Protein AF-X1CVG9-F1 (afdb_monomer_lite)

Radius of gyration: 14.36 Å; chains: 1; bounding box: 33×36×41 Å

Foldseek 3Di:
DDPDPPVNVQFQAFEEEEAAPPLCSVVVLLVVQVVLVVVVAAEEECDDDPDHHHHDDLQVCLVVVDQGASHEYEYEACLVQAFQVCPPPPRVVSVLVVSVVSNVHRYYYYYYHHDPNGGHPSSVVSHPYYHYRDD

pLDDT: mean 83.12, std 14.88, range [36.38, 97.0]

Sequence (135 aa):
MIERNFNELQNNLVVGIKGLKASGKTLVMTWLLYREYLKGKTIYTNYEVFFPHKIIDVQKMVTLNVELQNAVIGIDELHMICDSRRSGKKQNILMTYFILQSRHRSVNFYYTTQFDGQVDKRIRENTDINMVCEN

Secondary structure (DSSP, 8-state):
-----TTGGGSS-EEEEE-STTSSHHHHHHHHHHHHHHTTPEEEESS--SSS-EE--HHHHHHTT---SSEEEEETTGGGTSBGGGTTSHHHHHHHHHHHHHTTTT-EEEEEES-GGGB-HHHHHT-SEEEE---

InterPro domains:
  IPR027417 P-loop containing nucleoside triphosphate hydrolase [G3DSA:3.40.50.300] (12-135)
  IPR027417 P-loop containing nucleoside triphosphate hydrolase [SSF52540] (6-124)

Structure (mmCIF, N/CA/C/O backbone):
data_AF-X1CVG9-F1
#
_entry.id   AF-X1CVG9-F1
#
loop_
_atom_site.group_PDB
_atom_site.id
_atom_site.type_symbol
_atom_site.label_atom_id
_atom_site.label_alt_id
_atom_site.label_comp_id
_atom_site.label_asym_id
_atom_site.label_entity_id
_atom_site.label_seq_id
_atom_site.pdbx_PDB_ins_code
_atom_site.Cartn_x
_atom_site.Cartn_y
_atom_site.Cartn_z
_atom_site.occupancy
_atom_site.B_iso_or_equiv
_atom_site.auth_seq_id
_atom_site.auth_comp_id
_atom_site.auth_asym_id
_atom_site.auth_atom_id
_atom_site.pdbx_PDB_model_num
ATOM 1 N N . MET A 1 1 ? 7.109 -20.982 24.514 1.00 36.38 1 MET A N 1
ATOM 2 C CA . MET A 1 1 ? 6.873 -21.016 23.056 1.00 36.38 1 MET A CA 1
ATOM 3 C C . MET A 1 1 ? 5.436 -20.561 22.864 1.00 36.38 1 MET A C 1
ATOM 5 O O . MET A 1 1 ? 4.546 -21.263 23.313 1.00 36.38 1 MET A O 1
ATOM 9 N N . ILE A 1 2 ? 5.216 -19.323 22.415 1.00 37.38 2 ILE A N 1
ATOM 10 C CA . ILE A 1 2 ? 3.867 -18.749 22.300 1.00 37.38 2 ILE A CA 1
ATOM 11 C C . ILE A 1 2 ? 3.344 -19.134 20.918 1.00 37.38 2 ILE A C 1
ATOM 13 O O . ILE A 1 2 ? 3.863 -18.646 19.915 1.00 37.38 2 ILE A O 1
ATOM 17 N N . GLU A 1 3 ? 2.357 -20.025 20.869 1.00 38.34 3 GLU A N 1
ATOM 18 C CA . GLU A 1 3 ? 1.558 -20.270 19.669 1.00 38.34 3 GLU A CA 1
ATOM 19 C C . GLU A 1 3 ? 0.748 -19.006 19.368 1.00 38.34 3 GLU A C 1
ATOM 21 O O . GLU A 1 3 ? -0.356 -18.804 19.866 1.00 38.34 3 GLU A O 1
ATOM 26 N N . ARG A 1 4 ? 1.326 -18.098 18.576 1.00 36.81 4 ARG A N 1
ATOM 27 C CA . ARG A 1 4 ? 0.541 -17.056 17.917 1.00 36.81 4 ARG A CA 1
ATOM 28 C C . ARG A 1 4 ? -0.353 -17.745 16.896 1.00 36.81 4 ARG A C 1
ATOM 30 O O . ARG A 1 4 ? 0.148 -18.353 15.951 1.00 36.81 4 ARG A O 1
ATOM 37 N N . ASN A 1 5 ? -1.664 -17.640 17.094 1.00 38.44 5 ASN A N 1
ATOM 38 C CA . ASN A 1 5 ? -2.660 -18.100 16.137 1.00 38.44 5 ASN A CA 1
ATOM 39 C C . ASN A 1 5 ? -2.327 -17.541 14.745 1.00 38.44 5 ASN A C 1
ATOM 41 O O . ASN A 1 5 ? -2.159 -16.334 14.577 1.00 38.44 5 ASN A O 1
ATOM 45 N N . PHE A 1 6 ? -2.267 -18.402 13.728 1.00 41.62 6 PHE A N 1
ATOM 46 C CA . PHE A 1 6 ? -1.958 -18.015 12.342 1.00 41.62 6 PHE A CA 1
ATOM 47 C C . PHE A 1 6 ? -2.920 -16.935 11.797 1.00 41.62 6 PHE A C 1
ATOM 49 O O . PHE A 1 6 ? -2.565 -16.153 10.918 1.00 41.62 6 PHE A O 1
ATOM 56 N N . ASN A 1 7 ? -4.124 -16.845 12.373 1.00 41.62 7 ASN A N 1
ATOM 57 C CA . ASN A 1 7 ? -5.115 -15.808 12.084 1.00 41.62 7 ASN A CA 1
ATOM 58 C C . ASN A 1 7 ? -4.764 -14.427 12.672 1.00 41.62 7 ASN A C 1
ATOM 60 O O . ASN A 1 7 ? -5.126 -13.414 12.080 1.00 41.62 7 ASN A O 1
ATOM 64 N N . GLU A 1 8 ? -4.025 -14.352 13.784 1.00 41.50 8 GLU A N 1
ATOM 65 C CA . GLU A 1 8 ? -3.556 -13.080 14.364 1.00 41.50 8 GLU A CA 1
ATOM 66 C C . GLU A 1 8 ? -2.363 -12.495 13.595 1.00 41.50 8 GLU A C 1
ATOM 68 O O . GLU A 1 8 ? -2.17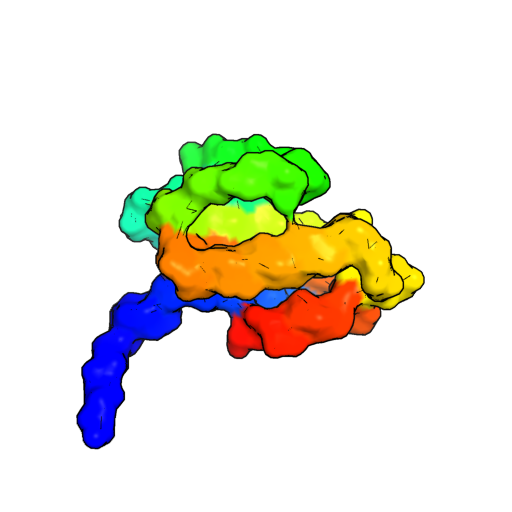2 -11.281 13.583 1.00 41.50 8 GLU A O 1
ATOM 73 N N . LEU A 1 9 ? -1.605 -13.338 12.881 1.00 47.50 9 LEU A N 1
ATOM 74 C CA . LEU A 1 9 ? -0.537 -12.914 11.965 1.00 47.50 9 LEU A CA 1
ATOM 75 C C . LEU A 1 9 ? -1.063 -12.188 10.707 1.00 47.50 9 LEU A C 1
ATOM 77 O O . LEU A 1 9 ? -0.267 -11.617 9.967 1.00 47.50 9 LEU A O 1
ATOM 81 N N . GLN A 1 10 ? -2.381 -12.186 10.449 1.00 51.12 10 GLN A N 1
ATOM 82 C CA . GLN A 1 10 ? -2.990 -11.525 9.279 1.00 51.12 10 GLN A CA 1
ATOM 83 C C . GLN A 1 10 ? -3.348 -10.047 9.474 1.00 51.12 10 GLN A C 1
ATOM 85 O O . GLN A 1 10 ? -3.797 -9.393 8.525 1.00 51.12 10 GLN A O 1
ATOM 90 N N . ASN A 1 11 ? -3.177 -9.511 10.679 1.00 61.53 11 ASN A N 1
ATOM 91 C CA . ASN A 1 11 ? -3.345 -8.088 10.928 1.00 61.53 11 ASN A CA 1
ATOM 92 C C . ASN A 1 11 ? -1.966 -7.435 10.907 1.00 61.53 11 ASN A C 1
ATOM 94 O O . ASN A 1 11 ? -1.087 -7.883 11.640 1.00 61.53 11 ASN A O 1
ATOM 98 N N . ASN A 1 12 ? -1.820 -6.360 10.123 1.00 75.81 12 ASN A N 1
ATOM 99 C CA . ASN A 1 12 ? -0.629 -5.506 10.002 1.00 75.81 12 ASN A CA 1
ATOM 100 C C . ASN A 1 12 ? 0.427 -5.919 8.967 1.00 75.81 12 ASN A C 1
ATOM 102 O O . ASN A 1 12 ? 1.613 -5.674 9.180 1.00 75.81 12 ASN A O 1
ATOM 106 N N . LEU A 1 13 ? 0.020 -6.518 7.849 1.00 88.50 13 LEU A N 1
ATOM 107 C CA . LEU A 1 13 ? 0.953 -6.904 6.787 1.00 88.50 13 LEU A CA 1
ATOM 108 C C . LEU A 1 13 ? 1.216 -5.761 5.807 1.00 88.50 13 LEU A C 1
ATOM 110 O O . LEU A 1 13 ? 0.276 -5.132 5.316 1.00 88.50 13 LEU A O 1
ATOM 114 N N . VAL A 1 14 ? 2.488 -5.563 5.464 1.00 91.69 14 VAL A N 1
ATOM 115 C CA . VAL A 1 14 ? 2.933 -4.708 4.360 1.00 91.69 14 VAL A CA 1
ATOM 116 C C . VAL A 1 14 ? 3.374 -5.595 3.198 1.00 91.69 14 VAL A C 1
ATOM 118 O O . VAL A 1 14 ? 4.330 -6.362 3.316 1.00 91.69 14 VAL A O 1
ATOM 121 N N . VAL A 1 15 ? 2.684 -5.498 2.065 1.00 94.12 15 VAL A N 1
ATOM 122 C CA . VAL A 1 15 ? 2.920 -6.337 0.885 1.00 94.12 15 VAL A CA 1
ATOM 123 C C . VAL A 1 15 ? 3.287 -5.472 -0.316 1.00 94.12 15 VAL A C 1
ATOM 125 O O . VAL A 1 15 ? 2.499 -4.630 -0.751 1.00 94.12 15 VAL A O 1
ATOM 128 N N . GLY A 1 16 ? 4.470 -5.718 -0.874 1.00 94.69 16 GLY A N 1
ATOM 129 C CA . GLY A 1 16 ? 4.944 -5.109 -2.112 1.00 94.69 16 GLY A CA 1
ATOM 130 C C . GLY A 1 16 ? 4.742 -6.041 -3.301 1.00 94.69 16 GLY A C 1
ATOM 131 O O . GLY A 1 16 ? 5.208 -7.176 -3.290 1.00 94.69 16 GLY A O 1
ATOM 132 N N . ILE A 1 17 ? 4.066 -5.568 -4.344 1.00 95.75 17 ILE A N 1
ATOM 133 C CA . ILE A 1 17 ? 3.789 -6.322 -5.573 1.00 95.75 17 ILE A CA 1
ATOM 134 C C . ILE A 1 17 ? 4.606 -5.703 -6.711 1.00 95.75 17 ILE A C 1
ATOM 136 O O . ILE A 1 17 ? 4.384 -4.552 -7.096 1.00 95.75 17 ILE A O 1
ATOM 140 N N . LYS A 1 18 ? 5.565 -6.450 -7.262 1.00 93.69 18 LYS A N 1
ATOM 141 C CA . LYS A 1 18 ? 6.498 -5.965 -8.292 1.00 93.69 18 LYS A CA 1
ATOM 142 C C . LYS A 1 18 ? 6.371 -6.706 -9.616 1.00 93.69 18 LYS A C 1
ATOM 144 O O . LYS A 1 18 ? 5.883 -7.827 -9.660 1.00 93.69 18 LYS A O 1
ATOM 149 N N . GLY A 1 19 ? 6.805 -6.070 -10.702 1.00 91.38 19 GLY A N 1
ATOM 150 C CA . GLY A 1 19 ? 6.683 -6.606 -12.059 1.00 91.38 19 GLY A CA 1
ATOM 151 C C . GLY A 1 19 ? 6.521 -5.512 -13.112 1.00 91.38 19 GLY A C 1
ATOM 152 O O . GLY A 1 19 ? 6.175 -4.371 -12.800 1.00 91.38 19 GLY A O 1
ATOM 153 N N . LEU A 1 20 ? 6.737 -5.849 -14.381 1.00 88.50 20 LEU A N 1
ATOM 154 C CA . LEU A 1 20 ? 6.664 -4.886 -15.485 1.00 88.50 20 LEU A CA 1
ATOM 155 C C . LEU A 1 20 ? 5.250 -4.333 -15.698 1.00 88.50 20 LEU A C 1
ATOM 157 O O . LEU A 1 20 ? 4.254 -4.866 -15.204 1.00 88.50 20 LEU A O 1
ATOM 161 N N . LYS A 1 21 ? 5.136 -3.214 -16.418 1.00 85.75 21 LYS A N 1
ATOM 162 C CA . LYS A 1 21 ? 3.826 -2.669 -16.797 1.00 85.75 21 LYS A CA 1
ATOM 163 C C . LYS A 1 21 ? 2.999 -3.757 -17.499 1.00 85.75 21 LYS A C 1
ATOM 165 O O . LYS A 1 21 ? 3.539 -4.528 -18.280 1.00 85.75 21 LYS A O 1
ATOM 170 N N . ALA A 1 22 ? 1.704 -3.814 -17.188 1.00 84.12 22 ALA A N 1
ATOM 171 C CA . ALA A 1 22 ? 0.773 -4.832 -17.683 1.00 84.12 22 ALA A CA 1
ATOM 172 C C . ALA A 1 22 ? 1.047 -6.294 -17.248 1.00 84.12 22 ALA A C 1
ATOM 174 O O . ALA A 1 22 ? 0.413 -7.198 -17.777 1.00 84.12 22 ALA A O 1
ATOM 175 N N . SER A 1 23 ? 1.883 -6.546 -16.230 1.00 91.06 23 SER A N 1
ATOM 176 C CA . SER A 1 23 ? 2.062 -7.899 -15.657 1.00 91.06 23 SER A CA 1
ATOM 177 C C . SER A 1 23 ? 0.957 -8.344 -14.681 1.00 91.06 23 SER A C 1
ATOM 179 O O . SER A 1 23 ? 1.113 -9.319 -13.960 1.00 91.06 23 SER A O 1
ATOM 181 N N . GLY A 1 24 ? -0.151 -7.601 -14.578 1.00 91.44 24 GLY A N 1
ATOM 182 C CA . GLY A 1 24 ? -1.266 -7.961 -13.690 1.00 91.44 24 GLY A CA 1
ATOM 183 C C . GLY A 1 24 ? -1.108 -7.572 -12.212 1.00 91.44 24 GLY A C 1
ATOM 184 O O . GLY A 1 24 ? -1.953 -7.940 -11.404 1.00 91.44 24 GLY A O 1
ATOM 185 N N . LYS A 1 25 ? -0.097 -6.777 -11.832 1.00 94.25 25 LYS A N 1
ATOM 186 C CA . LYS A 1 25 ? 0.093 -6.313 -10.437 1.00 94.25 25 LYS A CA 1
ATOM 187 C C . LYS A 1 25 ? -1.154 -5.674 -9.827 1.00 94.25 25 LYS A C 1
ATOM 189 O O . LYS A 1 25 ? -1.550 -6.037 -8.723 1.00 94.25 25 LYS A O 1
ATOM 194 N N . THR A 1 26 ? -1.765 -4.732 -10.549 1.00 94.31 26 THR A N 1
ATOM 195 C CA . THR A 1 26 ? -2.969 -4.032 -10.090 1.00 94.31 26 THR A CA 1
ATOM 196 C C . THR A 1 26 ? -4.114 -5.021 -9.908 1.00 94.31 26 THR A C 1
ATOM 198 O O . THR A 1 26 ? -4.787 -4.962 -8.892 1.00 94.31 26 THR A O 1
ATOM 201 N N . LEU A 1 27 ? -4.264 -6.007 -10.803 1.00 94.44 27 LEU A N 1
ATOM 202 C CA . LEU A 1 27 ? -5.269 -7.066 -10.673 1.00 94.44 27 LEU A CA 1
ATOM 203 C C . LEU A 1 27 ? -5.051 -7.911 -9.409 1.00 94.44 27 LEU A C 1
ATOM 205 O O . LEU A 1 27 ? -5.993 -8.126 -8.648 1.00 94.44 27 LEU A O 1
ATOM 209 N N . VAL A 1 28 ? -3.815 -8.355 -9.157 1.00 94.94 28 VAL A N 1
ATOM 210 C CA . VAL A 1 28 ? -3.464 -9.109 -7.940 1.00 94.94 28 VAL A CA 1
ATOM 211 C C . VAL A 1 28 ? -3.739 -8.272 -6.692 1.00 94.94 28 VAL A C 1
ATOM 213 O O . VAL A 1 28 ? -4.346 -8.763 -5.740 1.00 94.94 28 VAL A O 1
ATOM 216 N N . MET A 1 29 ? -3.355 -6.993 -6.704 1.00 96.31 29 MET A N 1
ATOM 217 C CA . MET A 1 29 ? -3.649 -6.069 -5.612 1.00 96.31 29 MET A CA 1
ATOM 218 C C . MET A 1 29 ? -5.161 -5.923 -5.403 1.00 96.31 29 MET A C 1
ATOM 220 O O . MET A 1 29 ? -5.631 -6.100 -4.286 1.00 96.31 29 MET A O 1
ATOM 224 N N . THR A 1 30 ? -5.938 -5.660 -6.457 1.00 96.62 30 THR A N 1
ATOM 225 C CA . THR A 1 30 ? -7.401 -5.541 -6.387 1.00 96.62 30 THR A CA 1
ATOM 226 C C . THR A 1 30 ? -8.041 -6.813 -5.831 1.00 96.62 30 THR A C 1
ATOM 228 O O . THR A 1 30 ? -8.94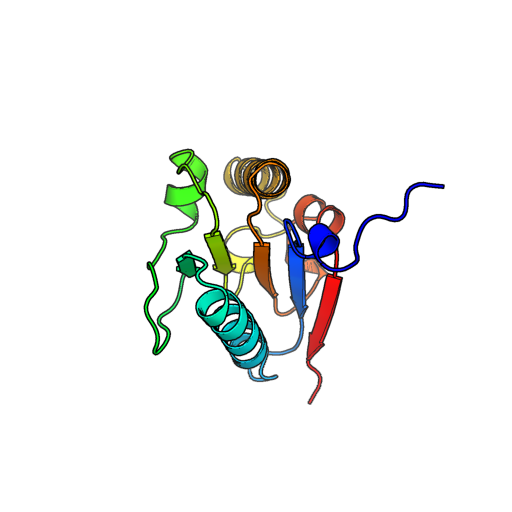6 -6.726 -5.002 1.00 96.62 30 THR A O 1
ATOM 231 N N . TRP A 1 31 ? -7.547 -7.995 -6.209 1.00 96.19 31 TRP A N 1
ATOM 232 C CA . TRP A 1 31 ? -8.013 -9.267 -5.654 1.00 96.19 31 TRP A CA 1
ATOM 233 C C . TRP A 1 31 ? -7.734 -9.387 -4.147 1.00 96.19 31 TRP A C 1
ATOM 235 O O . TRP A 1 31 ? -8.617 -9.793 -3.389 1.00 96.19 31 TRP A O 1
ATOM 245 N N . LEU A 1 32 ? -6.544 -8.985 -3.685 1.00 95.69 32 LEU A N 1
ATOM 246 C CA . LEU A 1 32 ? -6.217 -8.951 -2.252 1.00 95.69 32 LEU A CA 1
ATOM 247 C C . LEU A 1 32 ? -7.127 -7.978 -1.490 1.00 95.69 32 LEU A C 1
ATOM 249 O O . LEU A 1 32 ? -7.666 -8.339 -0.445 1.00 95.69 32 LEU A O 1
ATOM 253 N N . LEU A 1 33 ? -7.359 -6.783 -2.038 1.00 96.12 33 LEU A N 1
ATOM 254 C CA . LEU A 1 33 ? -8.264 -5.791 -1.452 1.00 96.12 33 LEU A CA 1
ATOM 255 C C . LEU A 1 33 ? -9.699 -6.317 -1.355 1.00 96.12 33 LEU A C 1
ATOM 257 O O . LEU A 1 33 ? -10.341 -6.154 -0.321 1.00 96.12 33 LEU A O 1
ATOM 261 N N . TYR A 1 34 ? -10.185 -6.995 -2.396 1.00 96.69 34 TYR A N 1
ATOM 262 C CA . TYR A 1 34 ? -11.517 -7.595 -2.397 1.00 96.69 34 TYR A CA 1
ATOM 263 C C . TYR A 1 34 ? -11.663 -8.663 -1.304 1.00 96.69 34 TYR A C 1
ATOM 265 O O . TYR A 1 34 ? -12.673 -8.708 -0.604 1.00 96.69 34 TYR A O 1
ATOM 273 N N . ARG A 1 35 ? -10.632 -9.486 -1.077 1.00 95.31 35 ARG A N 1
ATOM 274 C CA . ARG A 1 35 ? -10.641 -10.462 0.025 1.00 95.31 35 ARG A CA 1
ATOM 275 C C . ARG A 1 35 ? -10.710 -9.802 1.397 1.00 95.31 35 ARG A C 1
ATOM 277 O O . ARG A 1 35 ? -11.390 -10.321 2.276 1.00 95.31 35 ARG A O 1
ATOM 284 N N . GLU A 1 36 ? -10.014 -8.689 1.594 1.00 93.75 36 GLU A N 1
ATOM 285 C CA . GLU A 1 36 ? -10.067 -7.937 2.852 1.00 93.75 36 GLU A CA 1
ATOM 286 C C . GLU A 1 36 ? -11.416 -7.222 3.026 1.00 93.75 36 GLU A C 1
ATOM 288 O O . GLU A 1 36 ? -11.945 -7.174 4.136 1.00 93.75 36 GLU A O 1
ATOM 293 N N . TYR A 1 37 ? -12.023 -6.759 1.931 1.00 95.06 37 TYR A N 1
ATOM 294 C CA . TYR A 1 37 ? -13.389 -6.234 1.924 1.00 95.06 37 TYR A CA 1
ATOM 295 C C . TYR A 1 37 ? -14.400 -7.292 2.384 1.00 95.06 37 TYR A C 1
ATOM 297 O O . TYR A 1 37 ? -15.223 -7.015 3.254 1.00 95.06 37 TYR A O 1
ATOM 305 N N . LEU A 1 38 ? -14.291 -8.531 1.888 1.00 94.75 38 LEU A N 1
ATOM 306 C CA . LEU A 1 38 ? -15.143 -9.645 2.327 1.00 94.75 38 LEU A CA 1
ATOM 307 C C . LEU A 1 38 ? -14.969 -9.993 3.817 1.00 94.75 38 LEU A C 1
ATOM 309 O O . LEU A 1 38 ? -15.871 -10.573 4.415 1.00 94.75 38 LEU A O 1
ATOM 313 N N . LYS A 1 39 ? -13.843 -9.615 4.438 1.00 92.19 39 LYS A N 1
ATOM 314 C CA . LYS A 1 39 ? -13.619 -9.721 5.893 1.00 92.19 39 LYS A CA 1
ATOM 315 C C . LYS A 1 39 ? -14.193 -8.532 6.680 1.00 92.19 39 LYS A C 1
ATOM 317 O O . LYS A 1 39 ? -13.983 -8.447 7.887 1.00 92.19 39 LYS A O 1
ATOM 322 N N . GLY A 1 40 ? -14.879 -7.601 6.017 1.00 91.62 40 GLY A N 1
ATOM 323 C CA . GLY A 1 40 ? -15.487 -6.420 6.630 1.00 91.62 40 GLY A CA 1
ATOM 324 C C . GLY A 1 40 ? -14.528 -5.250 6.859 1.00 91.62 40 GLY A C 1
ATOM 325 O O . GLY A 1 40 ? -14.851 -4.355 7.641 1.00 91.62 40 GLY A O 1
ATOM 326 N N . LYS A 1 41 ? -13.350 -5.233 6.220 1.00 90.81 41 LYS A N 1
ATOM 327 C CA . LYS A 1 41 ? -12.407 -4.112 6.347 1.00 90.81 41 LYS A CA 1
ATOM 328 C C . LYS A 1 41 ? -12.783 -2.956 5.428 1.00 90.81 41 LYS A C 1
ATOM 330 O O . LYS A 1 41 ? -13.227 -3.153 4.298 1.00 90.81 41 LYS A O 1
ATOM 335 N N . THR A 1 42 ? -12.543 -1.732 5.897 1.00 92.12 42 THR A N 1
ATOM 336 C CA . THR A 1 42 ? -12.709 -0.537 5.054 1.00 92.12 42 THR A CA 1
ATOM 337 C C . THR A 1 42 ? -11.540 -0.422 4.086 1.00 92.12 42 THR A C 1
ATOM 339 O O . THR A 1 42 ? -10.387 -0.414 4.516 1.00 92.12 42 THR A O 1
ATOM 342 N N . ILE A 1 43 ? -11.830 -0.299 2.793 1.00 94.25 43 ILE A N 1
ATOM 343 C CA . ILE A 1 43 ? -10.807 -0.240 1.746 1.00 94.25 43 ILE A CA 1
ATOM 344 C C . ILE A 1 43 ? -10.504 1.206 1.357 1.00 94.25 43 ILE A C 1
ATOM 346 O O . ILE A 1 43 ? -11.417 1.990 1.101 1.00 94.25 43 ILE A O 1
ATOM 350 N N . TYR A 1 44 ? -9.217 1.537 1.280 1.00 93.19 44 TYR A N 1
ATOM 351 C CA . TYR A 1 44 ? -8.692 2.830 0.853 1.00 93.19 44 TYR A CA 1
ATOM 352 C C . TYR A 1 44 ? -7.728 2.637 -0.322 1.00 93.19 44 TYR A C 1
ATOM 354 O O . TYR A 1 44 ? -6.793 1.843 -0.220 1.00 93.19 44 TYR A O 1
ATOM 362 N N . THR A 1 45 ? -7.921 3.355 -1.426 1.00 94.25 45 THR A N 1
ATOM 363 C CA . THR A 1 45 ? -7.092 3.206 -2.637 1.00 94.25 45 THR A CA 1
ATOM 364 C C . THR A 1 45 ? -6.848 4.528 -3.351 1.00 94.25 45 THR A C 1
ATOM 366 O O . THR A 1 45 ? -7.615 5.468 -3.199 1.00 94.25 45 THR A O 1
ATOM 369 N N . ASN A 1 46 ? -5.789 4.624 -4.158 1.00 94.31 46 ASN A N 1
ATOM 370 C CA . ASN A 1 46 ? -5.566 5.769 -5.059 1.00 94.31 46 ASN A CA 1
ATOM 371 C C . ASN A 1 46 ? -6.177 5.575 -6.463 1.00 94.31 46 ASN A C 1
ATOM 373 O O . ASN A 1 46 ? -5.917 6.379 -7.354 1.00 94.31 46 ASN A O 1
ATOM 377 N N . TYR A 1 47 ? -6.950 4.507 -6.667 1.00 94.06 47 TYR A N 1
ATOM 378 C CA . TYR A 1 47 ? -7.595 4.149 -7.930 1.00 94.06 47 TYR A CA 1
ATOM 379 C C . TYR A 1 47 ? -8.962 3.501 -7.669 1.00 94.06 47 TYR A C 1
ATOM 381 O O . TYR A 1 47 ? -9.200 2.970 -6.582 1.00 94.06 47 TYR A O 1
ATOM 389 N N . GLU A 1 48 ? -9.843 3.548 -8.666 1.00 95.19 48 GLU A N 1
ATOM 390 C CA . GLU A 1 48 ? -11.220 3.046 -8.585 1.00 95.19 48 GLU A CA 1
ATOM 391 C C . GLU A 1 48 ? -11.294 1.513 -8.625 1.00 95.19 48 GLU A C 1
ATOM 393 O O . GLU A 1 48 ? -10.604 0.859 -9.413 1.00 95.19 48 GLU A O 1
ATOM 398 N N . VAL A 1 49 ? -12.181 0.940 -7.807 1.00 95.50 49 VAL A N 1
ATOM 399 C CA . VAL A 1 49 ? -12.504 -0.498 -7.787 1.00 95.50 49 VAL A CA 1
ATOM 400 C C . VAL A 1 49 ? -14.018 -0.731 -7.753 1.00 95.50 49 VAL A C 1
ATOM 402 O O . VAL A 1 49 ? -14.783 0.095 -7.265 1.00 95.50 49 VAL A O 1
ATOM 405 N N . PHE A 1 50 ? -14.472 -1.893 -8.230 1.00 94.94 50 PHE A N 1
ATOM 406 C CA . PHE A 1 50 ? -15.901 -2.228 -8.382 1.00 94.94 50 PHE A CA 1
ATOM 407 C C . PHE A 1 50 ? -16.604 -2.701 -7.092 1.00 94.94 50 PHE A C 1
ATOM 409 O O . PHE A 1 50 ? -17.599 -3.419 -7.143 1.00 94.94 50 PHE A O 1
ATOM 416 N N . PHE A 1 51 ? -16.088 -2.332 -5.922 1.00 95.81 51 PHE A N 1
ATOM 417 C CA . PHE A 1 51 ? -16.678 -2.634 -4.615 1.00 95.81 51 PHE A CA 1
ATOM 418 C C . PHE A 1 51 ? -16.516 -1.426 -3.679 1.00 95.81 51 PHE A C 1
ATOM 420 O O . PHE A 1 51 ? -15.712 -0.539 -3.978 1.00 95.81 51 PHE A O 1
ATOM 427 N N . PRO A 1 52 ? -17.274 -1.339 -2.567 1.00 97.00 52 PRO A N 1
ATOM 428 C CA . PRO A 1 52 ? -17.213 -0.193 -1.662 1.00 97.00 52 PRO A CA 1
ATOM 429 C C . PRO A 1 52 ? -15.788 0.120 -1.194 1.00 97.00 52 PRO A C 1
ATOM 431 O O . PRO A 1 52 ? -15.121 -0.710 -0.574 1.00 97.00 52 PRO A O 1
ATOM 434 N N . HIS A 1 53 ? -15.333 1.336 -1.486 1.00 95.31 53 HIS A N 1
ATOM 435 C CA . HIS A 1 53 ? -13.990 1.807 -1.176 1.00 95.31 53 HIS A CA 1
ATOM 436 C C . HIS A 1 53 ? -13.978 3.328 -0.986 1.00 95.31 53 HIS A C 1
ATOM 438 O O . HIS A 1 53 ? -14.959 4.020 -1.267 1.00 95.31 53 HIS A O 1
ATOM 444 N N . LYS A 1 54 ? -12.860 3.849 -0.479 1.00 93.25 54 LYS A N 1
ATOM 445 C CA . LYS A 1 54 ? -12.598 5.281 -0.332 1.00 93.25 54 LYS A CA 1
ATOM 446 C C . LYS A 1 54 ? -11.373 5.657 -1.155 1.00 93.25 54 LYS A C 1
ATOM 448 O O . LYS A 1 54 ? -10.273 5.180 -0.871 1.00 93.25 54 LYS A O 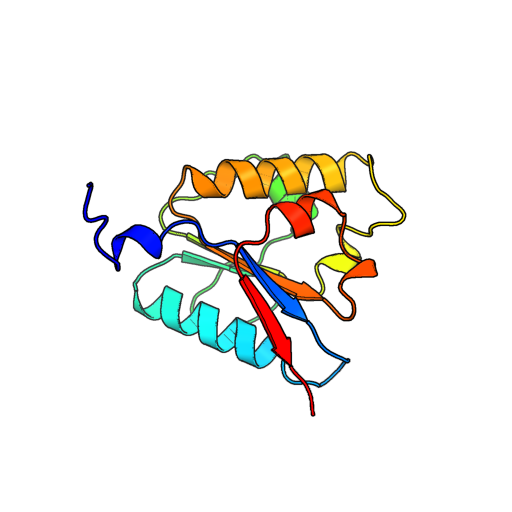1
ATOM 453 N N . ILE A 1 55 ? -11.553 6.544 -2.130 1.00 92.12 55 ILE A N 1
ATOM 454 C CA . ILE A 1 55 ? -10.428 7.122 -2.863 1.00 92.12 55 ILE A CA 1
ATOM 455 C C . ILE A 1 55 ? -9.634 8.043 -1.938 1.00 92.12 55 ILE A C 1
ATOM 457 O O . ILE A 1 55 ? -10.193 8.921 -1.276 1.00 92.12 55 ILE A O 1
ATOM 461 N N . ILE A 1 56 ? -8.320 7.839 -1.895 1.00 87.50 56 ILE A N 1
ATOM 462 C CA . ILE A 1 56 ? -7.388 8.634 -1.106 1.00 87.50 56 ILE A CA 1
ATOM 463 C C . ILE A 1 56 ? -6.388 9.365 -1.987 1.00 87.50 56 ILE A C 1
ATOM 465 O O . ILE A 1 56 ? -5.742 8.801 -2.868 1.00 87.50 56 ILE A O 1
ATOM 469 N N . ASP A 1 57 ? -6.184 10.632 -1.647 1.00 84.38 57 ASP A N 1
ATOM 470 C CA . ASP A 1 57 ? -4.963 11.338 -1.992 1.00 84.38 57 ASP A CA 1
ATOM 471 C C . ASP A 1 57 ? -3.899 10.958 -0.958 1.00 84.38 57 ASP A C 1
ATOM 473 O O . ASP A 1 57 ? -3.933 11.387 0.200 1.00 84.38 57 ASP A O 1
ATOM 477 N N . VAL A 1 58 ? -2.959 10.115 -1.378 1.00 75.38 58 VAL A N 1
ATOM 478 C CA . VAL A 1 58 ? -1.890 9.586 -0.526 1.00 75.38 58 VAL A CA 1
ATOM 479 C C . VAL A 1 58 ? -1.060 10.713 0.102 1.00 75.38 58 VAL A C 1
ATOM 481 O O . VAL A 1 58 ? -0.652 10.591 1.255 1.00 75.38 58 VAL A O 1
ATOM 484 N N . GLN A 1 59 ? -0.841 11.837 -0.594 1.00 73.81 59 GLN A N 1
ATOM 485 C CA . GLN A 1 59 ? -0.074 12.961 -0.036 1.00 73.81 59 GLN A CA 1
ATOM 486 C C . GLN A 1 59 ? -0.817 13.607 1.140 1.00 73.81 59 GLN A C 1
ATOM 488 O O . GLN A 1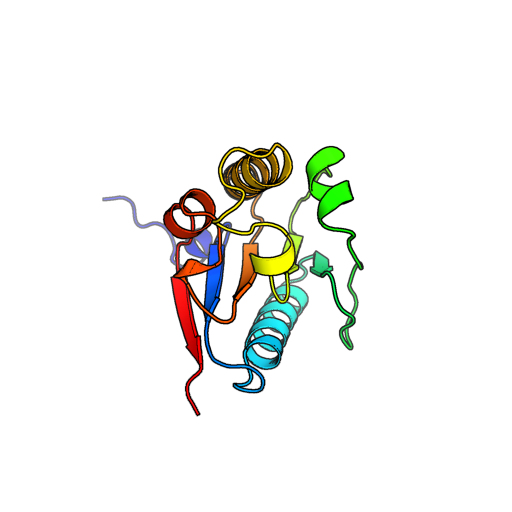 59 ? -0.222 13.920 2.179 1.00 73.81 59 GLN A O 1
ATOM 493 N N . LYS A 1 60 ? -2.140 13.752 1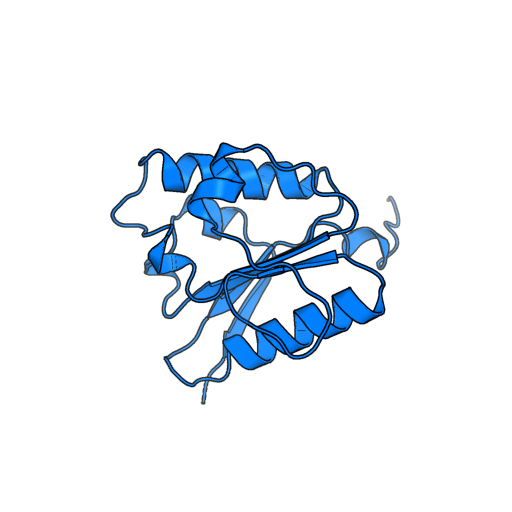.014 1.00 73.06 60 LYS A N 1
ATOM 494 C CA . LYS A 1 60 ? -2.988 14.298 2.081 1.00 73.06 60 LYS A CA 1
ATOM 495 C C . LYS A 1 60 ? -3.152 13.319 3.236 1.00 73.06 60 LYS A C 1
ATOM 497 O O . LYS A 1 60 ? -3.041 13.735 4.386 1.00 73.06 60 LYS A O 1
ATOM 502 N N . MET A 1 61 ? -3.354 12.030 2.954 1.00 74.25 61 MET A N 1
ATOM 503 C CA . MET A 1 61 ? -3.577 11.000 3.979 1.00 74.25 61 MET A CA 1
ATOM 504 C C . MET A 1 61 ? -2.436 10.959 5.001 1.00 74.25 61 MET A C 1
ATOM 506 O O . MET A 1 61 ? -2.655 10.937 6.210 1.00 74.25 61 MET A O 1
ATOM 510 N N . VAL A 1 62 ? -1.212 11.014 4.492 1.00 70.00 62 VAL A N 1
ATOM 511 C CA . VAL A 1 62 ? 0.026 10.977 5.268 1.00 70.00 62 VAL A CA 1
ATOM 512 C C . VAL A 1 62 ? 0.193 12.204 6.162 1.00 70.00 62 VAL A C 1
ATOM 514 O O . VAL A 1 62 ? 0.783 12.125 7.236 1.00 70.00 62 VAL A O 1
ATOM 517 N N . THR A 1 63 ? -0.339 13.342 5.723 1.00 65.12 63 THR A N 1
ATOM 518 C CA . THR A 1 63 ? -0.231 14.617 6.436 1.00 65.12 63 THR A CA 1
ATOM 519 C C . THR A 1 63 ? -1.310 14.768 7.510 1.00 65.12 63 THR A C 1
ATOM 521 O O . THR A 1 63 ? -1.074 15.418 8.523 1.00 65.12 63 THR A O 1
ATOM 524 N N . LEU A 1 64 ? -2.484 14.162 7.310 1.00 56.09 64 LEU A N 1
ATOM 525 C CA . LEU A 1 64 ? -3.666 14.377 8.152 1.00 56.09 64 LEU A CA 1
ATOM 526 C C . LEU A 1 64 ? -3.799 13.403 9.333 1.00 56.09 64 LEU A C 1
ATOM 528 O O . LEU A 1 64 ? -4.765 13.515 10.078 1.00 56.09 64 LEU A O 1
ATOM 532 N N . ASN A 1 65 ? -2.855 12.468 9.519 1.00 60.97 65 ASN A N 1
ATOM 533 C CA . ASN A 1 65 ? -2.895 11.448 10.581 1.00 60.97 65 ASN A CA 1
ATOM 534 C C . ASN A 1 65 ? -4.277 10.778 10.695 1.00 60.97 65 ASN A C 1
ATOM 536 O O . ASN A 1 65 ? -4.834 10.653 11.784 1.00 60.97 65 ASN A O 1
ATOM 540 N N . VAL A 1 66 ? -4.846 10.394 9.547 1.00 65.06 66 VAL A N 1
ATOM 541 C CA . VAL A 1 66 ? -6.183 9.797 9.482 1.00 65.06 66 VAL A CA 1
ATOM 542 C C . VAL A 1 66 ? -6.237 8.592 10.422 1.00 65.06 66 VAL A C 1
ATOM 544 O O . VAL A 1 66 ? -5.395 7.689 10.347 1.00 65.06 66 VAL A O 1
ATOM 547 N N . GLU A 1 67 ? -7.214 8.582 11.327 1.00 67.00 67 GLU A N 1
ATOM 548 C CA . GLU A 1 67 ? -7.462 7.429 12.183 1.00 67.00 67 GLU A CA 1
ATOM 549 C C . GLU A 1 67 ? -8.021 6.293 11.330 1.00 67.00 67 GLU A C 1
ATOM 551 O O . GLU A 1 67 ? -9.155 6.318 10.854 1.00 67.00 67 GLU A O 1
ATOM 556 N N . LEU A 1 68 ? -7.171 5.302 11.094 1.00 75.88 68 LEU A N 1
ATOM 557 C CA . LEU A 1 68 ? -7.517 4.082 10.393 1.00 75.88 68 LEU A CA 1
ATOM 558 C C . LEU A 1 68 ? -7.672 2.983 11.431 1.00 75.88 68 LEU A C 1
ATOM 560 O O . LEU A 1 68 ? -6.726 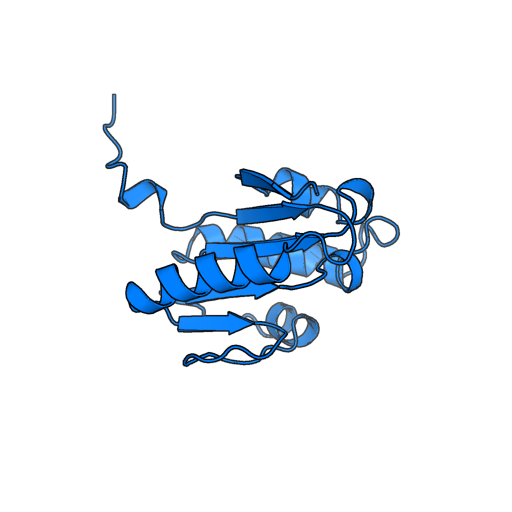2.678 12.157 1.00 75.88 68 LEU A O 1
ATOM 564 N N . GLN A 1 69 ? -8.862 2.401 11.489 1.00 77.25 69 GLN A N 1
ATOM 565 C CA . GLN A 1 69 ? -9.160 1.223 12.291 1.00 77.25 69 GLN A CA 1
ATOM 566 C C . GLN A 1 69 ? -9.838 0.195 11.396 1.00 77.25 69 GLN A C 1
ATOM 568 O O . GLN A 1 69 ? -10.694 0.553 10.588 1.00 77.25 69 GLN A O 1
ATOM 573 N N . ASN A 1 70 ? -9.437 -1.072 11.533 1.00 83.88 70 ASN A N 1
ATOM 574 C CA . ASN A 1 70 ? -9.973 -2.187 10.747 1.00 83.88 70 ASN A CA 1
ATOM 575 C C . ASN A 1 70 ? -10.038 -1.875 9.235 1.00 83.88 70 ASN A C 1
ATOM 577 O O . ASN A 1 70 ? -11.069 -2.015 8.570 1.00 83.88 70 ASN A O 1
ATOM 581 N N . ALA A 1 71 ? -8.924 -1.365 8.713 1.00 89.00 71 ALA A N 1
ATOM 582 C CA . ALA A 1 71 ? -8.830 -0.813 7.372 1.00 89.00 71 ALA A CA 1
ATOM 583 C C . ALA A 1 71 ? -7.730 -1.494 6.562 1.00 89.00 71 ALA A C 1
ATOM 585 O O . ALA A 1 71 ? -6.821 -2.127 7.100 1.00 89.00 71 ALA A O 1
ATOM 586 N N . VAL A 1 72 ? -7.811 -1.328 5.251 1.00 92.12 72 VAL A N 1
ATOM 587 C CA . VAL A 1 72 ? -6.800 -1.772 4.304 1.00 92.12 72 VAL A CA 1
ATOM 588 C C . VAL A 1 72 ? -6.525 -0.679 3.299 1.00 92.12 72 VAL A C 1
ATOM 590 O O . VAL A 1 72 ? -7.445 -0.017 2.824 1.00 92.12 72 VAL A O 1
ATOM 593 N N . ILE A 1 73 ? -5.250 -0.517 2.970 1.00 92.56 73 ILE A N 1
ATOM 594 C CA . ILE A 1 73 ? -4.784 0.451 1.986 1.00 92.56 73 ILE A CA 1
ATOM 595 C C . ILE A 1 73 ? -4.163 -0.278 0.804 1.00 92.56 73 ILE A C 1
ATOM 597 O O . ILE A 1 73 ? -3.326 -1.155 0.996 1.00 92.56 73 ILE A O 1
ATOM 601 N N . GLY A 1 74 ? -4.547 0.114 -0.408 1.00 94.56 74 GLY A N 1
ATOM 602 C CA . GLY A 1 74 ? -3.916 -0.297 -1.659 1.00 94.56 74 GLY A CA 1
ATOM 603 C C . GLY A 1 74 ? -3.404 0.909 -2.439 1.00 94.56 74 GLY A C 1
ATOM 604 O O . GLY A 1 74 ? -4.199 1.759 -2.830 1.00 94.56 74 GLY A O 1
ATOM 605 N N . ILE A 1 75 ? -2.099 0.991 -2.692 1.00 94.31 75 ILE A N 1
ATOM 606 C CA . ILE A 1 75 ? -1.500 2.084 -3.472 1.00 94.31 75 ILE A CA 1
ATOM 607 C C . ILE A 1 75 ? -0.877 1.531 -4.749 1.00 94.31 75 ILE A C 1
ATOM 609 O O . ILE A 1 75 ? 0.157 0.860 -4.714 1.00 94.31 75 ILE A O 1
ATOM 613 N N . ASP A 1 76 ? -1.483 1.851 -5.887 1.00 93.81 76 ASP A N 1
ATOM 614 C CA . ASP A 1 76 ? -0.894 1.552 -7.186 1.00 93.81 76 ASP A CA 1
ATOM 615 C C . ASP A 1 76 ? 0.249 2.528 -7.487 1.00 93.81 76 ASP A C 1
ATOM 617 O O . ASP A 1 76 ? 0.157 3.721 -7.187 1.00 93.81 76 ASP A O 1
ATOM 621 N N . GLU A 1 77 ? 1.331 2.004 -8.058 1.00 91.50 77 GLU A N 1
ATOM 622 C CA . GLU A 1 77 ? 2.531 2.741 -8.454 1.00 91.50 77 GLU A CA 1
ATOM 623 C C . GLU A 1 77 ? 3.133 3.608 -7.332 1.00 91.50 77 GLU A C 1
ATOM 625 O O . GLU A 1 77 ? 3.478 4.771 -7.534 1.00 91.50 77 GLU A O 1
ATOM 630 N N . LEU A 1 78 ? 3.339 3.032 -6.140 1.00 91.12 78 LEU A N 1
ATOM 631 C CA . LEU A 1 78 ? 3.838 3.759 -4.960 1.00 91.12 78 LEU A CA 1
ATOM 632 C C . LEU A 1 78 ? 5.149 4.528 -5.210 1.00 91.12 78 LEU A C 1
ATOM 634 O O . LEU A 1 78 ? 5.379 5.579 -4.609 1.00 91.12 78 LEU A O 1
ATOM 638 N N . HIS A 1 79 ? 5.996 4.038 -6.115 1.00 88.81 79 HIS A N 1
ATOM 639 C CA . HIS A 1 79 ? 7.229 4.711 -6.525 1.00 88.81 79 HIS A CA 1
ATOM 640 C C . HIS A 1 79 ? 7.004 6.134 -7.069 1.00 88.81 79 HIS A C 1
ATOM 642 O O . HIS A 1 79 ? 7.883 6.976 -6.918 1.00 88.81 79 HIS A O 1
ATOM 648 N N . MET A 1 80 ? 5.824 6.447 -7.617 1.00 86.62 80 MET A N 1
ATOM 649 C CA . MET A 1 80 ? 5.467 7.802 -8.063 1.00 86.62 80 MET A CA 1
ATOM 650 C C . MET A 1 80 ? 5.390 8.808 -6.905 1.00 86.62 80 MET A C 1
ATOM 652 O O . MET A 1 80 ? 5.526 10.016 -7.104 1.00 86.62 80 MET A O 1
ATOM 656 N N . ILE A 1 81 ? 5.183 8.312 -5.684 1.00 83.19 81 ILE A N 1
ATOM 657 C CA . ILE A 1 81 ? 4.998 9.107 -4.465 1.00 83.19 81 ILE A CA 1
ATOM 658 C C . ILE A 1 81 ? 6.237 9.016 -3.574 1.00 83.19 81 ILE A C 1
ATOM 660 O O . ILE A 1 81 ? 6.664 10.018 -2.998 1.00 83.19 81 ILE A O 1
ATOM 664 N N . CYS A 1 82 ? 6.823 7.822 -3.479 1.00 83.44 82 CYS A N 1
ATOM 665 C CA . CYS A 1 82 ? 7.956 7.503 -2.618 1.00 83.44 82 CYS A CA 1
ATOM 666 C C . CYS A 1 82 ? 9.173 7.055 -3.421 1.00 83.44 82 CYS A C 1
ATOM 668 O O . CYS A 1 82 ? 9.687 5.952 -3.229 1.00 83.44 82 CYS A O 1
ATOM 670 N N . ASP A 1 83 ? 9.622 7.925 -4.321 1.00 84.00 83 ASP A N 1
ATOM 671 C CA . ASP A 1 83 ? 10.772 7.662 -5.178 1.00 84.00 83 ASP A CA 1
ATOM 672 C C . ASP A 1 83 ? 12.076 7.605 -4.359 1.00 84.00 83 ASP A C 1
ATOM 674 O O . ASP A 1 83 ? 12.362 8.485 -3.534 1.00 84.00 83 ASP A O 1
ATOM 678 N N . SER A 1 84 ? 12.891 6.578 -4.596 1.00 83.31 84 SER A N 1
ATOM 679 C CA . SER A 1 84 ? 14.161 6.337 -3.903 1.00 83.31 84 SER A CA 1
ATOM 680 C C . SER A 1 84 ? 15.212 7.425 -4.142 1.00 83.31 84 SER A C 1
ATOM 682 O O . SER A 1 84 ? 16.029 7.694 -3.258 1.00 83.31 84 SER A O 1
ATOM 684 N N . ARG A 1 85 ? 15.164 8.124 -5.284 1.00 82.56 85 ARG A N 1
ATOM 685 C CA . ARG A 1 85 ? 16.037 9.270 -5.606 1.00 82.56 85 ARG A CA 1
ATOM 686 C C . ARG A 1 85 ? 15.690 10.507 -4.782 1.00 82.56 85 ARG A C 1
ATOM 688 O O . ARG A 1 85 ? 16.463 11.460 -4.742 1.00 82.56 85 ARG A O 1
ATOM 695 N N . ARG A 1 86 ? 14.526 10.505 -4.127 1.00 81.06 86 ARG A N 1
ATOM 696 C CA . ARG A 1 86 ? 14.048 11.563 -3.229 1.00 81.06 86 ARG A CA 1
ATOM 697 C C . ARG A 1 86 ? 14.097 11.140 -1.757 1.00 81.06 86 ARG A C 1
ATOM 699 O O . ARG A 1 86 ? 13.401 11.734 -0.932 1.00 81.06 86 ARG A O 1
ATOM 706 N N . SER A 1 87 ? 14.932 10.152 -1.425 1.00 72.00 87 SER A N 1
ATOM 707 C CA . SER A 1 87 ? 15.156 9.713 -0.046 1.00 72.00 87 SER A CA 1
ATOM 708 C C . SER A 1 87 ? 15.448 10.896 0.886 1.00 72.00 87 SER A C 1
ATOM 710 O O . SER A 1 87 ? 16.151 11.843 0.531 1.00 72.00 87 SER A O 1
ATOM 712 N N . GLY A 1 88 ? 14.835 10.881 2.069 1.00 73.19 88 GLY A N 1
ATOM 713 C CA . GLY A 1 88 ? 14.936 11.963 3.053 1.00 73.19 88 GLY A CA 1
ATOM 714 C C . GLY A 1 88 ? 14.015 13.167 2.810 1.00 73.19 88 GLY A C 1
ATOM 715 O O . GLY A 1 88 ? 13.935 14.045 3.669 1.00 73.19 88 GLY A O 1
ATOM 716 N N . LYS A 1 89 ? 13.262 13.231 1.701 1.00 83.06 89 LYS A N 1
ATOM 717 C CA . LYS A 1 89 ? 12.186 14.228 1.561 1.00 83.06 89 LYS A CA 1
ATOM 718 C C . LYS A 1 89 ? 11.055 13.938 2.552 1.00 83.06 89 LYS A C 1
ATOM 720 O O . LYS A 1 89 ? 10.761 12.784 2.864 1.00 83.06 89 LYS A O 1
ATOM 725 N N . LYS A 1 90 ? 10.376 15.007 2.993 1.00 81.94 90 LYS A N 1
ATOM 726 C CA . LYS A 1 90 ? 9.259 14.959 3.956 1.00 81.94 90 LYS A CA 1
ATOM 727 C C . LYS A 1 90 ? 8.232 13.875 3.601 1.00 81.94 90 LYS A C 1
ATOM 729 O O . LYS A 1 90 ? 7.826 13.133 4.483 1.00 81.94 90 LYS A O 1
ATOM 734 N N . GLN A 1 91 ? 7.883 13.730 2.321 1.00 82.62 91 GLN A N 1
ATOM 735 C CA . GLN A 1 91 ? 6.922 12.723 1.863 1.00 82.62 91 GLN A CA 1
ATOM 736 C C . GLN A 1 91 ? 7.367 11.279 2.156 1.00 82.62 91 GLN A C 1
ATOM 738 O O . GLN A 1 91 ? 6.601 10.525 2.747 1.00 82.62 91 GLN A O 1
ATOM 743 N N . ASN A 1 92 ? 8.599 10.894 1.801 1.00 82.69 92 ASN A N 1
ATOM 744 C CA . ASN A 1 92 ? 9.116 9.537 2.038 1.00 82.69 92 ASN A CA 1
ATOM 745 C C . ASN A 1 92 ? 9.207 9.231 3.538 1.00 82.69 92 ASN A C 1
ATOM 747 O O . ASN A 1 92 ? 8.869 8.132 3.979 1.00 82.69 92 ASN A O 1
ATOM 751 N N . ILE A 1 93 ? 9.632 10.224 4.328 1.00 83.75 93 ILE A N 1
ATOM 752 C CA . ILE A 1 93 ? 9.710 10.112 5.788 1.00 83.75 93 ILE A CA 1
ATOM 753 C C . ILE A 1 93 ? 8.317 9.882 6.375 1.00 83.75 93 ILE A C 1
ATOM 755 O O . ILE A 1 93 ? 8.123 8.935 7.134 1.00 83.75 93 ILE A O 1
ATOM 759 N N . LEU A 1 94 ? 7.341 10.714 6.007 1.00 84.56 94 LEU A N 1
ATOM 760 C CA . LEU A 1 94 ? 5.993 10.597 6.546 1.00 84.56 94 LEU A CA 1
ATOM 761 C C . LEU A 1 94 ? 5.300 9.302 6.091 1.00 84.56 94 LEU A C 1
ATOM 763 O O . LEU A 1 94 ? 4.624 8.679 6.898 1.00 84.56 94 LEU A O 1
ATOM 767 N N . MET A 1 95 ? 5.510 8.851 4.850 1.00 86.50 95 MET A N 1
ATOM 768 C CA . MET A 1 95 ? 5.013 7.551 4.375 1.00 86.50 95 MET A CA 1
ATOM 769 C C . MET A 1 95 ? 5.634 6.381 5.138 1.00 86.50 95 MET A C 1
ATOM 771 O O . MET A 1 95 ? 4.931 5.443 5.501 1.00 86.50 95 MET A O 1
ATOM 775 N N . THR A 1 96 ? 6.933 6.450 5.440 1.00 86.62 96 THR A N 1
ATOM 776 C CA . THR A 1 96 ? 7.595 5.443 6.282 1.00 86.62 96 THR A CA 1
ATOM 777 C C . THR A 1 96 ? 6.970 5.411 7.676 1.00 86.62 96 THR A C 1
ATOM 779 O O . THR A 1 96 ? 6.621 4.341 8.167 1.00 86.62 96 THR A O 1
ATOM 782 N N . TYR A 1 97 ? 6.777 6.575 8.307 1.00 84.88 97 TYR A N 1
ATOM 783 C CA . TYR A 1 97 ? 6.111 6.643 9.610 1.00 84.88 97 TYR A CA 1
ATOM 784 C C . TYR A 1 97 ? 4.674 6.149 9.547 1.00 84.88 97 TYR A C 1
ATOM 786 O O . TYR A 1 97 ? 4.242 5.443 10.449 1.00 84.88 97 TYR A O 1
ATOM 794 N N . PHE A 1 98 ? 3.954 6.465 8.478 1.00 84.19 98 PHE A N 1
ATOM 795 C CA . PHE A 1 98 ? 2.601 5.987 8.267 1.00 84.19 98 PHE A CA 1
ATOM 796 C C . PHE A 1 98 ? 2.543 4.450 8.218 1.00 84.19 98 PHE A C 1
ATOM 798 O O . PHE A 1 98 ? 1.737 3.857 8.929 1.00 84.19 98 PHE A O 1
ATOM 805 N N . ILE A 1 99 ? 3.434 3.802 7.459 1.00 85.19 99 ILE A N 1
ATOM 806 C CA . ILE A 1 99 ? 3.528 2.332 7.377 1.00 85.19 99 ILE A CA 1
ATOM 807 C C . ILE A 1 99 ? 3.940 1.719 8.725 1.00 85.19 99 ILE A C 1
ATOM 809 O O . ILE A 1 99 ? 3.401 0.701 9.149 1.00 85.19 99 ILE A O 1
ATOM 813 N N . LEU A 1 100 ? 4.870 2.347 9.447 1.00 83.00 100 LEU A N 1
ATOM 814 C CA . LEU A 1 100 ? 5.249 1.896 10.789 1.00 83.00 100 LEU A CA 1
ATOM 815 C C . LEU A 1 100 ? 4.072 1.985 11.772 1.00 83.00 100 LEU A C 1
ATOM 817 O O . LEU A 1 100 ? 3.835 1.064 12.547 1.00 83.00 100 LEU A O 1
ATOM 821 N N . GLN A 1 101 ? 3.307 3.076 11.721 1.00 77.25 101 GLN A N 1
ATOM 822 C CA . GLN A 1 101 ? 2.138 3.287 12.575 1.00 77.25 101 GLN A CA 1
ATOM 823 C C . GLN A 1 101 ? 0.964 2.385 12.189 1.00 77.25 101 GLN A C 1
ATOM 825 O O . GLN A 1 101 ? 0.217 1.953 13.069 1.00 77.25 101 GLN A O 1
ATOM 830 N N . SER A 1 102 ? 0.809 2.051 10.902 1.00 77.06 102 SER A N 1
ATOM 831 C CA . SER A 1 102 ? -0.249 1.149 10.441 1.00 77.06 102 SER A CA 1
ATOM 832 C C . SER A 1 102 ? -0.137 -0.223 11.110 1.00 77.06 102 SER A C 1
ATOM 834 O O . SER A 1 102 ? -1.169 -0.829 11.397 1.00 77.06 102 SER A O 1
ATOM 836 N N . ARG A 1 103 ? 1.085 -0.646 11.487 1.00 68.12 103 ARG A N 1
ATOM 837 C CA . ARG A 1 103 ? 1.324 -1.900 12.216 1.00 68.12 103 ARG A CA 1
ATOM 838 C C . ARG A 1 103 ? 0.734 -1.965 13.622 1.00 68.12 103 ARG A C 1
ATOM 840 O O . ARG A 1 103 ? 0.533 -3.052 14.152 1.00 68.12 103 ARG A O 1
ATOM 847 N N . HIS A 1 104 ? 0.462 -0.826 14.245 1.00 67.38 104 HIS A N 1
ATOM 848 C CA . HIS A 1 104 ? -0.132 -0.788 15.581 1.00 67.38 104 HIS A CA 1
ATOM 849 C C . HIS A 1 104 ? -1.666 -0.732 15.541 1.00 67.38 104 HIS A C 1
ATOM 851 O O . HIS A 1 104 ? -2.302 -0.805 16.589 1.00 67.38 104 HIS A O 1
ATOM 857 N N . ARG A 1 105 ? -2.274 -0.609 14.350 1.00 69.06 105 ARG A N 1
ATOM 858 C CA . ARG A 1 105 ? -3.704 -0.287 14.178 1.00 69.06 105 ARG A CA 1
ATOM 859 C C . ARG A 1 105 ? -4.522 -1.370 13.462 1.00 69.06 105 ARG A C 1
ATOM 861 O O . ARG A 1 105 ? -5.678 -1.135 13.117 1.00 69.06 105 ARG A O 1
ATOM 868 N N . SER A 1 106 ? -3.958 -2.561 13.260 1.00 74.94 106 SER A N 1
ATOM 869 C CA . SER A 1 106 ? -4.577 -3.657 12.490 1.00 74.94 106 SER A CA 1
ATOM 870 C C . SER A 1 106 ? -4.882 -3.271 11.037 1.00 74.94 106 SER A C 1
ATOM 872 O O . SER A 1 106 ? -5.930 -3.630 10.499 1.00 74.94 106 SER A O 1
ATOM 874 N N . VAL A 1 107 ? -3.971 -2.524 10.402 1.00 83.56 107 VAL A N 1
ATOM 875 C CA . VAL A 1 107 ? -4.127 -2.025 9.028 1.00 83.56 107 VAL A CA 1
ATOM 876 C C . VAL A 1 107 ? -3.171 -2.754 8.090 1.00 83.56 107 VAL A C 1
ATOM 878 O O . VAL A 1 107 ? -1.955 -2.669 8.264 1.00 83.56 107 VAL A O 1
ATOM 881 N N . ASN A 1 108 ? -3.714 -3.438 7.076 1.00 90.56 108 ASN A N 1
ATOM 882 C CA . ASN A 1 108 ? -2.889 -4.044 6.023 1.00 90.56 108 ASN A CA 1
ATOM 883 C C . ASN A 1 108 ? -2.614 -3.026 4.914 1.00 90.56 108 ASN A C 1
ATOM 885 O O . ASN A 1 108 ? -3.480 -2.223 4.553 1.00 90.56 108 ASN A O 1
ATOM 889 N N . PHE A 1 109 ? -1.405 -3.074 4.372 1.00 91.94 109 PHE A N 1
ATOM 890 C CA . PHE A 1 109 ? -0.918 -2.152 3.362 1.00 91.94 109 PHE A CA 1
ATOM 891 C C . PHE A 1 109 ? -0.408 -2.937 2.157 1.00 91.94 109 PHE A C 1
ATOM 893 O O . PHE A 1 109 ? 0.518 -3.735 2.267 1.00 91.94 109 PHE A O 1
ATOM 900 N N . TYR A 1 110 ? -1.001 -2.691 0.999 1.00 94.88 110 TYR A N 1
ATOM 901 C CA . TYR A 1 110 ? -0.615 -3.275 -0.276 1.00 94.88 110 TYR A CA 1
ATOM 902 C C . TYR A 1 110 ? -0.125 -2.161 -1.186 1.00 94.88 110 TYR A C 1
ATOM 904 O O . TYR A 1 110 ? -0.743 -1.097 -1.265 1.00 94.88 110 TYR A O 1
ATOM 912 N N . TYR A 1 111 ? 0.967 -2.395 -1.899 1.00 94.81 111 TYR A N 1
ATOM 913 C CA . TYR A 1 111 ? 1.417 -1.457 -2.912 1.00 94.81 111 TYR A CA 1
ATOM 914 C C . TYR A 1 111 ? 1.980 -2.160 -4.132 1.00 94.81 111 TYR A C 1
ATOM 916 O O . TYR A 1 111 ? 2.492 -3.275 -4.035 1.00 94.81 111 TYR A O 1
ATOM 924 N N . THR A 1 112 ? 1.937 -1.481 -5.276 1.00 95.00 112 THR A N 1
ATOM 925 C CA . THR A 1 112 ? 2.625 -1.945 -6.480 1.00 95.00 112 THR A CA 1
ATOM 926 C C . THR A 1 112 ? 3.830 -1.073 -6.816 1.00 95.00 112 THR A C 1
ATOM 928 O O . THR A 1 112 ? 3.894 0.123 -6.514 1.00 95.00 112 THR A O 1
ATOM 931 N N . THR A 1 113 ? 4.817 -1.678 -7.467 1.00 93.50 113 THR A N 1
ATOM 932 C CA . THR A 1 113 ? 5.932 -0.964 -8.092 1.00 93.50 113 THR A CA 1
ATOM 933 C C . THR A 1 113 ? 6.374 -1.676 -9.365 1.00 93.50 113 THR A C 1
ATOM 935 O O . THR A 1 113 ? 6.119 -2.867 -9.540 1.00 93.50 113 THR A O 1
ATOM 938 N N . GLN A 1 114 ? 7.022 -0.958 -10.282 1.00 88.38 114 GLN A N 1
ATOM 939 C CA . GLN A 1 114 ? 7.591 -1.579 -11.479 1.00 88.38 114 GLN A CA 1
ATOM 940 C C . GLN A 1 114 ? 8.913 -2.266 -11.136 1.00 88.38 114 GLN A C 1
ATOM 942 O O . GLN A 1 114 ? 9.089 -3.456 -11.398 1.00 88.38 114 GLN A O 1
ATOM 947 N N . PHE A 1 115 ? 9.794 -1.539 -10.449 1.00 85.75 115 PHE A N 1
ATOM 948 C CA . PHE A 1 115 ? 11.066 -2.054 -9.964 1.00 85.75 115 PHE A CA 1
ATOM 949 C C . PHE A 1 115 ? 11.232 -1.774 -8.474 1.00 85.75 115 PHE A C 1
ATOM 951 O O . PHE A 1 115 ? 10.846 -0.720 -7.964 1.00 85.75 115 PHE A O 1
ATOM 958 N N . ASP A 1 116 ? 11.867 -2.716 -7.781 1.00 74.69 116 ASP A N 1
ATOM 959 C CA . ASP A 1 116 ? 12.143 -2.611 -6.347 1.00 74.69 116 ASP A CA 1
ATOM 960 C C . ASP A 1 116 ? 12.987 -1.357 -6.063 1.00 74.69 116 ASP A C 1
ATOM 962 O O . ASP A 1 116 ? 12.658 -0.531 -5.217 1.00 74.69 116 ASP A O 1
ATOM 966 N N . GLY A 1 117 ? 14.011 -1.127 -6.894 1.00 79.69 117 GLY A N 1
ATOM 967 C CA . GLY A 1 117 ? 14.938 0.007 -6.828 1.00 79.69 117 GLY A CA 1
ATOM 968 C C . GLY A 1 117 ? 14.290 1.397 -6.768 1.00 79.69 117 GLY A C 1
ATOM 969 O O . GLY A 1 117 ? 14.919 2.326 -6.259 1.00 79.69 117 GLY A O 1
ATOM 970 N N . GLN A 1 118 ? 13.054 1.546 -7.251 1.00 85.94 118 GLN A N 1
ATOM 971 C CA . GLN A 1 118 ? 12.373 2.838 -7.361 1.00 85.94 118 GLN A CA 1
ATOM 972 C C . GLN A 1 118 ? 11.674 3.276 -6.075 1.00 85.94 118 GLN A C 1
ATOM 974 O O . GLN A 1 118 ? 11.492 4.471 -5.878 1.00 85.94 118 GLN A O 1
ATOM 979 N N . VAL A 1 119 ? 11.305 2.346 -5.194 1.00 88.00 119 VAL A N 1
ATOM 980 C CA . VAL A 1 119 ? 10.670 2.684 -3.913 1.00 88.00 119 VAL A CA 1
ATOM 981 C C . VAL A 1 119 ? 11.741 3.011 -2.874 1.00 88.00 119 VAL A C 1
ATOM 983 O O . VAL A 1 119 ? 12.807 2.387 -2.848 1.00 88.00 119 VAL A O 1
ATOM 986 N N . ASP A 1 120 ? 11.465 3.998 -2.019 1.00 89.19 120 ASP A N 1
ATOM 987 C CA . ASP A 1 120 ? 12.328 4.371 -0.898 1.00 89.19 120 ASP A CA 1
ATOM 988 C C . ASP A 1 120 ? 12.790 3.146 -0.091 1.00 89.19 120 ASP A C 1
ATOM 990 O O . ASP A 1 120 ? 12.004 2.259 0.255 1.00 89.19 120 ASP A O 1
ATOM 994 N N . LYS A 1 121 ? 14.089 3.111 0.227 1.00 88.19 121 LYS A N 1
ATOM 995 C CA . LYS A 1 121 ? 14.727 1.976 0.901 1.00 88.19 121 LYS A CA 1
ATOM 996 C C . LYS A 1 121 ? 14.034 1.620 2.218 1.00 88.19 121 LYS A C 1
ATOM 998 O O . LYS A 1 121 ? 13.860 0.435 2.481 1.00 88.19 121 LYS A O 1
ATOM 1003 N N . ARG A 1 122 ? 13.595 2.612 3.001 1.00 87.38 122 ARG A N 1
ATOM 1004 C CA . ARG A 1 122 ? 12.947 2.360 4.296 1.00 87.38 122 ARG A CA 1
ATOM 1005 C C . ARG A 1 122 ? 11.602 1.668 4.129 1.00 87.38 122 ARG A C 1
ATOM 1007 O O . ARG A 1 122 ? 11.268 0.804 4.926 1.00 87.38 122 ARG A O 1
ATOM 1014 N N . ILE A 1 123 ? 10.841 2.011 3.093 1.00 88.75 123 ILE A N 1
ATOM 1015 C CA . ILE A 1 123 ? 9.558 1.354 2.811 1.00 88.75 123 ILE A CA 1
ATOM 1016 C C . ILE A 1 123 ? 9.792 -0.119 2.463 1.00 88.75 123 ILE A C 1
ATOM 1018 O O . ILE A 1 123 ? 9.118 -0.989 3.009 1.00 88.75 123 ILE A O 1
ATOM 1022 N N . ARG A 1 124 ? 10.799 -0.411 1.630 1.00 89.94 124 ARG A N 1
ATOM 1023 C CA . ARG A 1 124 ? 11.169 -1.794 1.287 1.00 89.94 124 ARG A CA 1
ATOM 1024 C C . ARG A 1 124 ? 11.608 -2.603 2.500 1.00 89.94 124 ARG A C 1
ATOM 1026 O O . ARG A 1 124 ? 11.187 -3.738 2.656 1.00 89.94 124 ARG A O 1
ATOM 1033 N N . GLU A 1 125 ? 12.419 -2.012 3.373 1.00 90.25 125 GLU A N 1
ATOM 1034 C CA . GLU A 1 125 ? 12.862 -2.659 4.617 1.00 90.25 125 GLU A CA 1
ATOM 1035 C C . GLU A 1 125 ? 11.703 -2.936 5.585 1.00 90.25 125 GLU A C 1
ATOM 1037 O O . GLU A 1 125 ? 11.793 -3.848 6.399 1.00 90.25 125 GLU A O 1
ATOM 1042 N N . ASN A 1 126 ? 10.605 -2.182 5.480 1.00 89.25 126 ASN A N 1
ATOM 1043 C CA . ASN A 1 126 ? 9.384 -2.387 6.262 1.00 89.25 126 ASN A CA 1
ATOM 1044 C C . ASN A 1 126 ? 8.329 -3.242 5.543 1.00 89.25 126 ASN A C 1
ATOM 1046 O O . ASN A 1 126 ? 7.222 -3.396 6.063 1.00 89.25 126 ASN A O 1
ATOM 1050 N N . THR A 1 127 ? 8.651 -3.779 4.364 1.00 91.12 127 THR A N 1
ATOM 1051 C CA . THR A 1 127 ? 7.772 -4.667 3.599 1.00 91.12 127 THR A CA 1
ATOM 1052 C C . THR A 1 127 ? 7.959 -6.103 4.065 1.00 91.12 127 THR A C 1
ATOM 1054 O O . THR A 1 127 ? 9.062 -6.639 4.004 1.00 91.12 127 THR A O 1
ATOM 1057 N N . ASP A 1 128 ? 6.876 -6.732 4.518 1.00 91.44 128 ASP A N 1
ATOM 1058 C CA . ASP A 1 128 ? 6.900 -8.088 5.074 1.00 91.44 128 ASP A CA 1
ATOM 1059 C C . ASP A 1 128 ? 6.900 -9.157 3.976 1.00 91.44 128 ASP A C 1
ATOM 1061 O O . ASP A 1 128 ? 7.553 -10.191 4.105 1.00 91.44 128 ASP A O 1
ATOM 1065 N N . ILE A 1 129 ? 6.163 -8.918 2.886 1.00 92.06 129 ILE A N 1
ATOM 1066 C CA . ILE A 1 129 ? 6.007 -9.874 1.783 1.00 92.06 129 ILE A CA 1
ATOM 1067 C C . ILE A 1 129 ? 6.252 -9.166 0.455 1.00 92.06 129 ILE A C 1
ATOM 1069 O O . ILE A 1 129 ? 5.619 -8.158 0.150 1.00 92.06 129 ILE A O 1
ATOM 1073 N N . ASN A 1 130 ? 7.124 -9.744 -0.370 1.00 92.94 130 ASN A N 1
ATOM 1074 C CA . ASN A 1 130 ? 7.346 -9.307 -1.743 1.00 92.94 130 ASN A CA 1
ATOM 1075 C C . ASN A 1 130 ? 6.750 -10.332 -2.713 1.00 92.94 130 ASN A C 1
ATOM 1077 O O . ASN A 1 130 ? 7.182 -11.482 -2.745 1.00 92.94 130 ASN A O 1
ATOM 1081 N N . MET A 1 131 ? 5.772 -9.911 -3.508 1.00 93.88 131 MET A N 1
ATOM 1082 C CA . MET A 1 131 ? 5.173 -10.698 -4.587 1.00 93.88 131 MET A CA 1
ATOM 1083 C C . MET A 1 131 ? 5.736 -10.241 -5.928 1.00 93.88 131 MET A C 1
ATOM 1085 O O . MET A 1 131 ? 5.888 -9.041 -6.158 1.00 93.88 131 MET A O 1
ATOM 1089 N N . VAL A 1 132 ? 6.023 -11.184 -6.822 1.00 93.06 132 VAL A N 1
ATOM 1090 C CA . VAL A 1 132 ? 6.537 -10.897 -8.167 1.00 93.06 132 VAL A CA 1
ATOM 1091 C C . VAL A 1 132 ? 5.526 -11.377 -9.197 1.00 93.06 132 VAL A C 1
ATOM 1093 O O . VAL A 1 132 ? 5.074 -12.516 -9.140 1.00 93.06 132 VAL A O 1
ATOM 1096 N N . CYS A 1 133 ? 5.163 -10.492 -10.118 1.00 87.88 133 CYS A N 1
ATOM 1097 C CA . CYS A 1 133 ? 4.321 -10.786 -11.265 1.00 87.88 133 CYS A CA 1
ATOM 1098 C C . CYS A 1 133 ? 5.188 -10.788 -12.526 1.00 87.88 133 CYS A C 1
ATOM 1100 O O . CYS A 1 133 ? 5.634 -9.723 -12.975 1.00 87.88 133 CYS A O 1
ATOM 1102 N N . GLU A 1 134 ? 5.393 -11.979 -13.078 1.00 85.44 134 GLU A N 1
ATOM 1103 C CA . GLU A 1 134 ? 6.131 -12.248 -14.312 1.00 85.44 134 GLU A CA 1
ATOM 1104 C C . GLU A 1 134 ? 5.136 -12.760 -15.363 1.00 85.44 134 GLU A C 1
ATOM 1106 O O . GLU A 1 134 ? 4.215 -13.503 -15.019 1.00 85.44 134 GLU A O 1
ATOM 1111 N N . ASN A 1 135 ? 5.293 -12.306 -16.609 1.00 64.69 135 ASN A N 1
ATOM 1112 C CA . ASN A 1 135 ? 4.550 -12.807 -17.769 1.00 64.69 135 ASN A CA 1
ATOM 1113 C C . ASN A 1 135 ? 5.441 -13.758 -18.561 1.00 64.69 135 ASN A C 1
ATOM 1115 O O . ASN A 1 135 ? 6.648 -13.436 -18.667 1.00 64.69 135 ASN A O 1
#

Organism: NCBI:txid412755